Protein AF-A0A662WA14-F1 (afdb_monomer_lite)

Foldseek 3Di:
DPPPPPADPVLLVLLLVCPVVDPLVVNCVVSVHDSVVSVVVCVVVVVVDDPPDDDDDRPVVCVVVVVCVVVVVDD

pLDDT: mean 77.47, std 17.4, range [34.62, 96.38]

Secondary structure (DSSP, 8-state):
-----S--HHHHHHHHHHBTTB-HHHHHHHHT--HHHHHHHHHHTTTT---SSS----HHHHHHHHHHHHTTS--

Structure (mmCIF, N/CA/C/O backbone):
data_AF-A0A662WA14-F1
#
_entry.id   AF-A0A662WA14-F1
#
loop_
_atom_site.group_PDB
_atom_site.id
_atom_site.type_symbol
_atom_site.label_atom_id
_atom_site.label_alt_id
_atom_site.label_comp_id
_atom_site.label_asym_id
_atom_site.label_entity_id
_atom_site.label_seq_id
_atom_site.pdbx_PDB_ins_code
_atom_site.Cartn_x
_atom_site.Cartn_y
_atom_site.Cartn_z
_atom_site.occupancy
_atom_site.B_iso_or_equiv
_atom_site.auth_seq_id
_atom_site.auth_comp_id
_atom_site.auth_asym_id
_atom_site.auth_atom_id
_atom_site.pdbx_PDB_model_num
ATOM 1 N N . MET A 1 1 ? 25.181 -8.083 -7.540 1.00 34.62 1 MET A N 1
ATOM 2 C CA . MET A 1 1 ? 24.203 -7.320 -8.348 1.00 34.62 1 MET A CA 1
ATOM 3 C C . MET A 1 1 ? 23.064 -6.897 -7.432 1.00 34.62 1 MET A C 1
ATOM 5 O O . MET A 1 1 ? 22.213 -7.715 -7.110 1.00 34.62 1 MET A O 1
ATOM 9 N N . THR A 1 2 ? 23.095 -5.678 -6.898 1.00 37.41 2 THR A N 1
ATOM 10 C CA . THR A 1 2 ? 22.044 -5.187 -5.997 1.00 37.41 2 THR A CA 1
ATOM 11 C C . THR A 1 2 ? 20.872 -4.703 -6.842 1.00 37.41 2 THR A C 1
ATOM 13 O O . THR A 1 2 ? 20.912 -3.645 -7.464 1.00 37.41 2 THR A O 1
ATOM 16 N N . SER A 1 3 ? 19.836 -5.531 -6.937 1.00 47.91 3 SER A N 1
ATOM 17 C CA . SER A 1 3 ? 18.634 -5.238 -7.710 1.00 47.91 3 SER A CA 1
ATOM 18 C C . SER A 1 3 ? 18.000 -3.944 -7.195 1.00 47.91 3 SER A C 1
ATOM 20 O O . SER A 1 3 ? 17.443 -3.921 -6.094 1.00 47.91 3 SER A O 1
ATOM 22 N N . LYS A 1 4 ? 18.083 -2.862 -7.981 1.00 58.53 4 LYS A N 1
ATOM 23 C CA . LYS A 1 4 ? 17.279 -1.644 -7.800 1.00 58.53 4 LYS A CA 1
ATOM 24 C C . LYS A 1 4 ? 15.837 -2.104 -7.584 1.00 58.53 4 LYS A C 1
ATOM 26 O O . LYS A 1 4 ? 15.259 -2.757 -8.449 1.00 58.53 4 LYS A O 1
ATOM 31 N N . SER A 1 5 ? 15.287 -1.865 -6.395 1.00 66.12 5 SER A N 1
ATOM 32 C CA . SER A 1 5 ? 13.913 -2.260 -6.082 1.00 66.12 5 SER A CA 1
ATOM 33 C C . SER A 1 5 ? 12.999 -1.666 -7.155 1.00 66.12 5 SER A C 1
ATOM 35 O O . SER A 1 5 ? 12.969 -0.451 -7.306 1.00 66.12 5 SER A O 1
ATOM 37 N N . ASN A 1 6 ? 12.283 -2.509 -7.911 1.00 82.88 6 ASN A N 1
ATOM 38 C CA . ASN A 1 6 ? 11.393 -2.122 -9.022 1.00 82.88 6 ASN A CA 1
ATOM 39 C C . ASN A 1 6 ? 10.131 -1.362 -8.547 1.00 82.88 6 ASN A C 1
ATOM 41 O O . ASN A 1 6 ? 9.041 -1.591 -9.071 1.00 82.88 6 ASN A O 1
ATOM 45 N N . TRP A 1 7 ? 10.244 -0.541 -7.507 1.00 91.38 7 TRP A N 1
ATOM 46 C CA . TRP A 1 7 ? 9.164 0.201 -6.877 1.00 91.38 7 TRP A CA 1
ATOM 47 C C . TRP A 1 7 ? 9.429 1.687 -7.033 1.00 91.38 7 TRP A C 1
ATOM 49 O O . TRP A 1 7 ? 10.424 2.187 -6.516 1.00 91.38 7 TRP A O 1
ATOM 59 N N . THR A 1 8 ? 8.541 2.374 -7.741 1.00 93.25 8 THR A N 1
ATOM 60 C CA . THR A 1 8 ? 8.563 3.837 -7.825 1.00 93.25 8 THR A CA 1
ATOM 61 C C . THR A 1 8 ? 7.880 4.453 -6.607 1.00 93.25 8 THR A C 1
ATOM 63 O O . THR A 1 8 ? 7.056 3.804 -5.953 1.00 93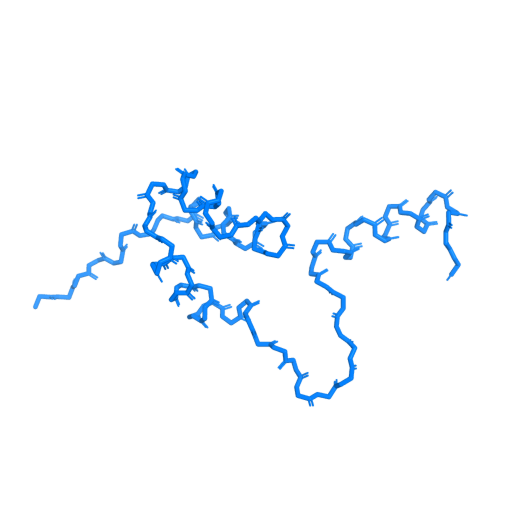.25 8 THR A O 1
ATOM 66 N N . ASP A 1 9 ? 8.157 5.727 -6.333 1.00 91.75 9 ASP A N 1
ATOM 67 C CA . ASP A 1 9 ? 7.510 6.459 -5.236 1.00 91.75 9 ASP A CA 1
ATOM 68 C C . ASP A 1 9 ? 5.985 6.478 -5.378 1.00 91.75 9 ASP A C 1
ATOM 70 O O . ASP A 1 9 ? 5.262 6.277 -4.403 1.00 91.75 9 ASP A O 1
ATOM 74 N N . TRP A 1 10 ? 5.484 6.600 -6.612 1.00 92.62 10 TRP A N 1
ATOM 75 C CA . TRP A 1 10 ? 4.055 6.486 -6.901 1.00 92.62 10 TRP A CA 1
ATOM 76 C C . TRP A 1 10 ? 3.491 5.117 -6.501 1.00 92.62 10 TRP A C 1
ATOM 78 O O . TRP A 1 10 ? 2.443 5.053 -5.861 1.00 92.62 10 TRP A O 1
ATOM 88 N N . GLN A 1 11 ? 4.184 4.016 -6.816 1.00 94.62 11 GLN A N 1
ATOM 89 C CA . GLN A 1 11 ? 3.724 2.673 -6.444 1.00 94.62 11 GLN A CA 1
ATOM 90 C C . GLN A 1 11 ? 3.727 2.476 -4.926 1.00 94.62 11 GLN A C 1
ATOM 92 O O . GLN A 1 11 ? 2.815 1.850 -4.383 1.00 94.62 11 GLN A O 1
ATOM 97 N N . LEU A 1 12 ? 4.736 3.015 -4.235 1.00 93.44 12 LEU A N 1
ATOM 98 C CA . LEU A 1 12 ? 4.815 2.976 -2.776 1.00 93.44 12 LEU A CA 1
ATOM 99 C C . LEU A 1 12 ? 3.681 3.783 -2.136 1.00 93.44 12 LEU A C 1
ATOM 101 O O . LEU A 1 12 ? 3.038 3.290 -1.208 1.00 93.44 12 LEU A O 1
ATOM 105 N N . ASN A 1 13 ? 3.406 4.986 -2.641 1.00 92.69 13 ASN A N 1
ATOM 106 C CA . ASN A 1 13 ? 2.313 5.826 -2.154 1.00 92.69 13 ASN A CA 1
ATOM 107 C C . ASN A 1 13 ? 0.955 5.185 -2.432 1.00 92.69 13 ASN A C 1
ATOM 109 O O . ASN A 1 13 ? 0.162 5.032 -1.506 1.00 92.69 13 ASN A O 1
ATOM 113 N N . TYR A 1 14 ? 0.726 4.684 -3.647 1.00 94.38 14 TYR A N 1
ATOM 114 C CA . TYR A 1 14 ? -0.501 3.964 -3.975 1.00 94.38 14 TYR A CA 1
ATOM 115 C C . TYR A 1 14 ? -0.698 2.743 -3.070 1.00 94.38 14 TYR A C 1
ATOM 117 O O . TYR A 1 14 ? -1.811 2.505 -2.599 1.00 94.38 14 TYR A O 1
ATOM 125 N N . LEU A 1 15 ? 0.365 1.978 -2.789 1.00 92.31 15 LEU A N 1
ATOM 126 C CA . LEU A 1 15 ? 0.299 0.853 -1.861 1.00 92.31 15 LEU A CA 1
ATOM 127 C C . LEU A 1 15 ? -0.108 1.322 -0.458 1.00 92.31 15 LEU A C 1
ATOM 129 O O . LEU A 1 15 ? -1.100 0.818 0.056 1.00 92.31 15 LEU A O 1
ATOM 133 N N . LYS A 1 16 ? 0.576 2.310 0.134 1.00 89.50 16 LYS A N 1
ATOM 134 C CA . LYS A 1 16 ? 0.228 2.869 1.460 1.00 89.50 16 LYS A CA 1
ATOM 135 C C . LYS A 1 16 ? -1.217 3.357 1.519 1.00 89.50 16 LYS A C 1
ATOM 137 O O . LYS A 1 16 ? -1.923 3.113 2.493 1.00 89.50 16 LYS A O 1
ATOM 142 N N . GLU A 1 17 ? -1.656 4.026 0.461 1.00 87.12 17 GLU A N 1
ATOM 143 C CA . GLU A 1 17 ? -2.995 4.581 0.376 1.00 87.12 17 GLU A CA 1
ATOM 144 C C . GLU A 1 17 ? -4.068 3.532 0.145 1.00 87.12 17 GLU A C 1
ATOM 146 O O . GLU A 1 17 ? -5.198 3.807 0.504 1.00 87.12 17 GLU A O 1
ATOM 151 N N . ASN A 1 18 ? -3.794 2.384 -0.474 1.00 89.00 18 ASN A N 1
ATOM 152 C CA . ASN A 1 18 ? -4.839 1.419 -0.841 1.00 89.00 18 ASN A CA 1
ATOM 153 C C . ASN A 1 18 ? -4.784 0.125 -0.024 1.00 89.00 18 ASN A C 1
ATOM 155 O O . ASN A 1 18 ? -5.764 -0.625 -0.023 1.00 89.00 18 ASN A O 1
ATOM 159 N N . TYR A 1 19 ? -3.686 -0.142 0.685 1.00 85.75 19 TYR A N 1
ATOM 160 C CA . TYR A 1 19 ? -3.541 -1.327 1.523 1.00 85.75 19 TYR A CA 1
ATOM 161 C C . TYR A 1 19 ? -4.578 -1.316 2.655 1.00 85.75 19 TYR A C 1
ATOM 163 O O . TYR A 1 19 ? -4.708 -0.338 3.388 1.00 85.75 19 TYR A O 1
ATOM 171 N N . GLY A 1 20 ? -5.376 -2.382 2.749 1.00 81.00 20 GLY A N 1
ATOM 172 C CA . GLY A 1 20 ? -6.530 -2.460 3.653 1.00 81.00 20 GLY A CA 1
ATOM 173 C C . GLY A 1 20 ? -7.811 -1.783 3.138 1.00 81.00 20 GLY A C 1
ATOM 174 O O . GLY A 1 20 ? -8.864 -1.998 3.725 1.00 81.00 20 GLY A O 1
ATOM 175 N N . LYS A 1 21 ? -7.759 -1.013 2.035 1.00 82.44 21 LYS A N 1
ATOM 176 C CA . LYS A 1 21 ? -8.948 -0.460 1.339 1.00 82.44 21 LYS A C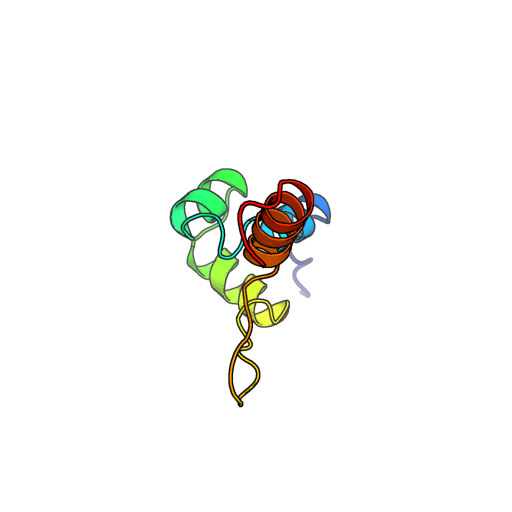A 1
ATOM 177 C C . LYS A 1 21 ? -9.435 -1.361 0.214 1.00 82.44 21 LYS A C 1
ATOM 179 O O . LYS A 1 21 ? -10.626 -1.488 -0.044 1.00 82.44 21 LYS A O 1
ATOM 184 N N . LYS A 1 22 ? -8.478 -1.931 -0.516 1.00 85.75 22 LYS A N 1
ATOM 185 C CA . LYS A 1 22 ? -8.701 -2.791 -1.676 1.00 85.75 22 LYS A CA 1
ATOM 186 C C . LYS A 1 22 ? -8.126 -4.171 -1.397 1.00 85.75 22 LYS A C 1
ATOM 188 O O . LYS A 1 22 ? -7.180 -4.312 -0.622 1.00 85.75 22 LYS A O 1
ATOM 193 N N . SER A 1 23 ? -8.677 -5.183 -2.065 1.00 88.75 23 SER A N 1
ATOM 194 C CA . SER A 1 23 ? -8.087 -6.519 -2.037 1.00 88.75 23 SER A CA 1
ATOM 195 C C . SER A 1 23 ? -6.673 -6.484 -2.620 1.00 88.75 23 SER A C 1
ATOM 197 O O . SER A 1 23 ? -6.375 -5.694 -3.523 1.00 88.75 23 SER A O 1
ATOM 199 N N . ILE A 1 24 ? -5.806 -7.365 -2.120 1.00 89.31 24 ILE A N 1
ATOM 200 C CA . ILE A 1 24 ? -4.418 -7.485 -2.584 1.00 89.31 24 ILE A CA 1
ATOM 201 C C . ILE A 1 24 ? -4.380 -7.704 -4.104 1.00 89.31 24 ILE A C 1
ATOM 203 O O . ILE A 1 24 ? -3.622 -7.018 -4.782 1.00 89.31 24 ILE A O 1
ATOM 207 N N . ALA A 1 25 ? -5.275 -8.534 -4.650 1.00 91.38 25 ALA A N 1
ATOM 208 C CA . ALA A 1 25 ? -5.438 -8.748 -6.089 1.00 91.38 25 ALA A CA 1
ATOM 209 C C . ALA A 1 25 ? -5.693 -7.449 -6.884 1.00 91.38 25 ALA A C 1
ATOM 211 O O . ALA A 1 25 ? -5.061 -7.204 -7.914 1.00 91.38 25 ALA A O 1
ATOM 212 N N . LYS A 1 26 ? -6.580 -6.563 -6.400 1.00 92.69 26 LYS A N 1
ATOM 213 C CA . LYS A 1 26 ? -6.863 -5.272 -7.061 1.00 92.69 26 LYS A CA 1
ATOM 214 C C . LYS A 1 26 ? -5.657 -4.334 -7.009 1.00 92.69 26 LYS A C 1
ATOM 216 O O . LYS A 1 26 ? -5.363 -3.659 -7.994 1.00 92.69 26 LYS A O 1
ATOM 221 N N . ILE A 1 27 ? -4.955 -4.302 -5.877 1.00 94.69 27 ILE A N 1
ATOM 222 C CA . ILE A 1 27 ? -3.739 -3.495 -5.708 1.00 94.69 27 ILE A CA 1
ATOM 223 C C . ILE A 1 27 ? -2.628 -4.015 -6.629 1.00 94.69 27 ILE A C 1
ATOM 225 O O . ILE A 1 27 ? -2.005 -3.232 -7.341 1.00 94.69 27 ILE A O 1
ATOM 229 N N . ALA A 1 28 ? -2.421 -5.331 -6.667 1.00 94.69 28 ALA A N 1
ATOM 230 C CA . ALA A 1 28 ? -1.450 -5.999 -7.526 1.00 94.69 28 ALA A CA 1
ATOM 231 C C . ALA A 1 28 ? -1.6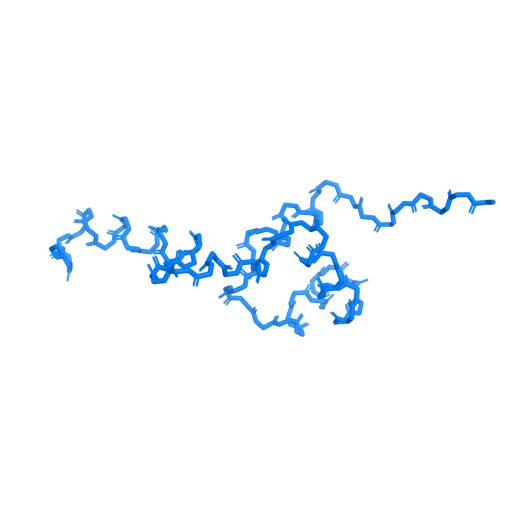95 -5.681 -9.007 1.00 94.69 28 ALA A C 1
ATOM 233 O O . ALA A 1 28 ? -0.774 -5.243 -9.703 1.00 94.69 28 ALA A O 1
ATOM 234 N N . LYS A 1 29 ? -2.957 -5.776 -9.452 1.00 96.38 29 LYS A N 1
ATOM 235 C CA . LYS A 1 29 ? -3.366 -5.407 -10.812 1.00 96.38 29 LYS A CA 1
ATOM 236 C C . LYS A 1 29 ? -3.031 -3.949 -11.138 1.00 96.38 29 LYS A C 1
ATOM 238 O O . LYS A 1 29 ? -2.420 -3.699 -12.173 1.00 96.38 29 LYS A O 1
ATOM 243 N N . GLN A 1 30 ? -3.367 -3.000 -10.257 1.00 95.75 30 GLN A N 1
ATOM 244 C CA . GLN A 1 30 ? -3.075 -1.581 -10.501 1.00 95.75 30 GLN A CA 1
ATOM 245 C C . GLN A 1 30 ? -1.570 -1.301 -10.568 1.00 95.75 30 GLN A C 1
ATOM 247 O O . GLN A 1 30 ? -1.108 -0.528 -11.404 1.00 95.75 30 GLN A O 1
ATOM 252 N N . LEU A 1 31 ? -0.795 -1.924 -9.682 1.00 93.94 31 LEU A N 1
ATOM 253 C CA . LEU A 1 31 ? 0.644 -1.695 -9.585 1.00 93.94 31 LEU A CA 1
ATOM 254 C C . LEU A 1 31 ? 1.447 -2.464 -10.640 1.00 93.94 31 LEU A C 1
ATOM 256 O O . LEU A 1 31 ? 2.665 -2.282 -10.710 1.00 93.94 31 LEU A O 1
ATOM 260 N N . ARG A 1 32 ? 0.789 -3.317 -11.443 1.00 95.19 32 ARG A N 1
ATOM 261 C CA . ARG A 1 32 ? 1.426 -4.301 -12.333 1.00 95.19 32 ARG A CA 1
ATOM 262 C C . ARG A 1 32 ? 2.463 -5.141 -11.575 1.00 95.19 32 ARG A C 1
ATOM 264 O O . ARG A 1 32 ? 3.598 -5.318 -12.020 1.00 95.19 32 ARG A O 1
ATOM 271 N N . LYS A 1 33 ? 2.078 -5.604 -10.385 1.00 93.69 33 LYS A N 1
ATOM 272 C CA . LYS A 1 33 ? 2.875 -6.461 -9.496 1.00 93.69 33 LYS A CA 1
ATOM 273 C C . LYS A 1 33 ? 2.146 -7.771 -9.249 1.0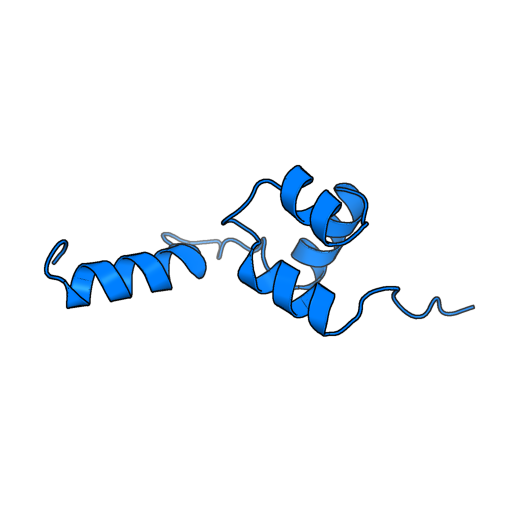0 93.69 33 LYS A C 1
ATOM 275 O O . LYS A 1 33 ? 0.943 -7.867 -9.471 1.00 93.69 33 LYS A O 1
ATOM 280 N N . THR A 1 34 ? 2.865 -8.766 -8.748 1.00 94.44 34 THR A N 1
ATOM 281 C CA . THR A 1 34 ? 2.229 -9.966 -8.198 1.00 94.44 34 THR A CA 1
ATOM 282 C C . THR A 1 34 ? 1.691 -9.688 -6.797 1.00 94.44 34 THR A C 1
ATOM 284 O O . THR A 1 34 ? 2.201 -8.829 -6.072 1.00 94.44 34 THR A O 1
ATOM 287 N N . GLU A 1 35 ? 0.677 -10.443 -6.381 1.00 92.81 35 GLU A N 1
ATOM 288 C CA . GLU A 1 35 ? 0.130 -10.347 -5.022 1.00 92.81 35 GLU A CA 1
ATOM 289 C C . GLU A 1 35 ? 1.208 -10.572 -3.958 1.00 92.81 35 GLU A C 1
ATOM 291 O O . GLU A 1 35 ? 1.285 -9.836 -2.976 1.00 92.81 35 GLU A O 1
ATOM 296 N N . TRP A 1 36 ? 2.120 -11.516 -4.207 1.00 92.12 36 TRP A N 1
ATOM 297 C CA . TRP A 1 36 ? 3.254 -11.777 -3.328 1.00 92.12 36 TRP A CA 1
ATOM 298 C C . TRP A 1 36 ? 4.172 -10.557 -3.174 1.00 92.12 36 TRP A C 1
ATOM 300 O O . TRP A 1 36 ? 4.540 -10.206 -2.054 1.00 92.12 36 TRP A O 1
ATOM 310 N N . GLN A 1 37 ? 4.495 -9.854 -4.268 1.00 92.62 37 GLN A N 1
ATOM 311 C CA . GLN A 1 37 ? 5.301 -8.626 -4.212 1.00 92.62 37 GLN A CA 1
ATOM 312 C C . GLN A 1 37 ? 4.606 -7.521 -3.409 1.00 92.62 37 GLN A C 1
ATOM 314 O O . GLN A 1 37 ? 5.271 -6.790 -2.673 1.00 92.62 37 GLN A O 1
ATOM 319 N N . VAL A 1 38 ? 3.281 -7.406 -3.536 1.00 93.31 38 VAL A N 1
ATOM 320 C CA . VAL A 1 38 ? 2.466 -6.454 -2.769 1.00 93.31 38 VAL A CA 1
ATOM 321 C C . VAL A 1 38 ? 2.504 -6.785 -1.278 1.00 93.31 38 VAL A C 1
ATOM 323 O O . VAL A 1 38 ? 2.782 -5.899 -0.472 1.00 93.31 38 VAL A O 1
ATOM 326 N N . VAL A 1 39 ? 2.295 -8.050 -0.901 1.00 90.19 39 VAL A N 1
ATOM 327 C CA . VAL A 1 39 ? 2.352 -8.500 0.502 1.00 90.19 39 VAL A CA 1
ATOM 328 C C . VAL A 1 39 ? 3.749 -8.315 1.088 1.00 90.19 39 VAL A C 1
ATOM 330 O O . VAL A 1 39 ? 3.893 -7.785 2.191 1.00 90.19 39 VAL A O 1
ATOM 333 N N . TYR A 1 40 ? 4.788 -8.708 0.350 1.00 90.75 40 TYR A N 1
ATOM 334 C CA . TYR A 1 40 ? 6.178 -8.541 0.766 1.00 90.75 40 TYR A CA 1
ATOM 335 C C . TYR A 1 40 ? 6.508 -7.068 1.021 1.00 90.75 40 TYR A C 1
ATOM 337 O O . TYR A 1 40 ? 7.042 -6.720 2.077 1.00 90.75 40 TYR A O 1
ATOM 345 N N . MET A 1 41 ? 6.133 -6.179 0.099 1.00 91.69 41 MET A N 1
ATOM 346 C CA . MET A 1 41 ? 6.382 -4.751 0.277 1.00 91.69 41 MET A CA 1
ATOM 347 C C . MET A 1 41 ? 5.527 -4.125 1.364 1.00 91.69 41 MET A C 1
ATOM 349 O O . MET A 1 41 ? 6.030 -3.279 2.095 1.00 91.69 41 MET A O 1
ATOM 353 N N . ALA A 1 42 ? 4.282 -4.557 1.542 1.00 90.94 42 ALA A N 1
ATOM 354 C CA . ALA A 1 42 ? 3.461 -4.091 2.649 1.00 90.94 42 ALA A CA 1
ATOM 355 C C . ALA A 1 42 ? 4.064 -4.473 4.008 1.00 90.94 42 ALA A C 1
ATOM 357 O O . ALA A 1 42 ? 4.089 -3.645 4.918 1.00 90.94 42 ALA A O 1
ATOM 358 N N . ARG A 1 43 ? 4.633 -5.680 4.126 1.00 86.81 43 ARG A N 1
ATOM 359 C CA . ARG A 1 43 ? 5.404 -6.098 5.308 1.00 86.81 43 ARG A CA 1
ATOM 360 C C . ARG A 1 43 ? 6.659 -5.247 5.495 1.00 86.81 43 ARG A C 1
ATOM 362 O O . ARG A 1 43 ? 6.895 -4.759 6.597 1.00 86.81 43 ARG A O 1
ATOM 369 N N . LYS A 1 44 ? 7.426 -5.008 4.424 1.00 88.31 44 LYS A N 1
ATOM 370 C CA . LYS A 1 44 ? 8.628 -4.153 4.450 1.00 88.31 44 LYS A CA 1
ATOM 371 C C . LYS A 1 44 ? 8.306 -2.715 4.879 1.00 88.31 44 LYS A C 1
ATOM 373 O O . LYS A 1 44 ? 9.054 -2.119 5.645 1.00 88.31 44 LYS A O 1
ATOM 378 N N . LEU A 1 45 ? 7.171 -2.188 4.422 1.00 85.75 45 LEU A N 1
ATOM 379 C CA . LEU A 1 45 ? 6.631 -0.877 4.792 1.00 85.75 45 LEU A CA 1
ATOM 380 C C . LEU A 1 45 ? 5.895 -0.884 6.143 1.00 85.75 45 LEU A C 1
ATOM 382 O O . LEU A 1 45 ? 5.348 0.143 6.534 1.00 85.75 45 LEU A O 1
ATOM 386 N N . LYS A 1 46 ? 5.859 -2.024 6.848 1.00 85.00 46 LYS A N 1
ATOM 387 C CA . LYS A 1 46 ? 5.164 -2.218 8.131 1.00 85.00 46 LYS A CA 1
ATOM 388 C C . LYS A 1 46 ? 3.668 -1.861 8.096 1.00 85.00 46 LYS A C 1
ATOM 390 O O . LYS A 1 46 ? 3.071 -1.609 9.135 1.00 85.00 46 LYS A O 1
ATOM 395 N N . LEU A 1 47 ? 3.032 -1.934 6.923 1.00 80.75 47 LEU A N 1
ATOM 396 C CA . LEU A 1 47 ? 1.587 -1.717 6.737 1.00 80.75 47 LEU A CA 1
ATOM 397 C C . LEU A 1 47 ? 0.734 -2.856 7.318 1.00 80.75 47 LEU A C 1
ATOM 399 O O . LEU A 1 47 ? -0.478 -2.724 7.447 1.00 80.75 47 LEU A O 1
ATOM 403 N N . THR A 1 48 ? 1.363 -3.986 7.648 1.00 67.94 48 THR A N 1
ATOM 404 C CA . THR A 1 48 ? 0.726 -5.172 8.239 1.00 67.94 48 THR A CA 1
ATOM 405 C C . THR A 1 48 ? 0.974 -5.309 9.738 1.00 67.94 48 THR A C 1
ATOM 407 O O . THR A 1 48 ? 0.545 -6.301 10.322 1.00 67.94 48 THR A O 1
ATOM 410 N N . GLN A 1 49 ? 1.718 -4.391 10.366 1.00 55.59 49 GLN A N 1
ATOM 411 C CA . GLN A 1 49 ? 2.044 -4.530 11.780 1.00 55.59 49 GLN A CA 1
ATOM 412 C C . GLN A 1 49 ? 0.848 -4.070 12.612 1.00 55.59 49 GLN A C 1
ATOM 414 O O . GLN A 1 49 ? 0.671 -2.886 12.888 1.00 55.59 49 GLN A O 1
ATOM 419 N N . THR A 1 50 ? 0.021 -5.032 13.015 1.00 49.16 50 THR A N 1
ATOM 420 C CA . THR A 1 50 ? -0.862 -4.849 14.162 1.00 49.16 50 THR A CA 1
ATOM 421 C C . THR A 1 50 ? 0.055 -4.500 15.335 1.00 49.16 50 THR A C 1
ATOM 423 O O . THR A 1 50 ? 1.020 -5.217 15.628 1.00 49.16 50 THR A O 1
ATOM 426 N N . ARG A 1 51 ? -0.146 -3.342 15.975 1.00 48.41 51 ARG A N 1
ATOM 427 C CA . ARG A 1 51 ? 0.461 -3.165 17.293 1.00 48.41 51 ARG A CA 1
ATOM 428 C C . ARG A 1 51 ? -0.185 -4.213 18.185 1.00 48.41 51 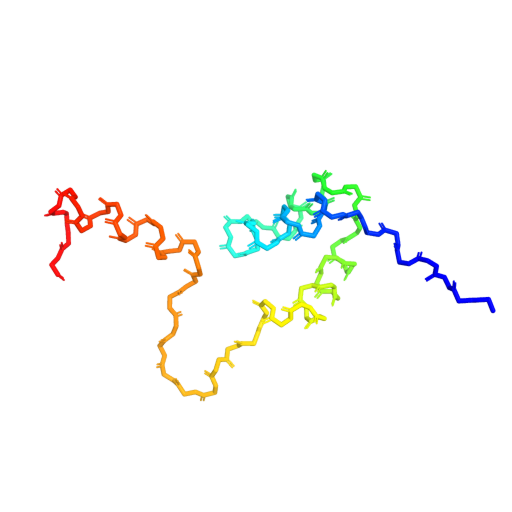ARG A C 1
ATOM 430 O O . ARG A 1 51 ? -1.401 -4.358 18.208 1.00 48.41 51 ARG A O 1
ATOM 437 N N . ARG A 1 52 ? 0.672 -4.964 18.866 1.00 46.47 52 ARG A N 1
ATOM 438 C CA . ARG A 1 52 ? 0.400 -6.192 19.618 1.00 46.47 52 ARG A CA 1
ATOM 439 C C . ARG A 1 52 ? -0.664 -6.050 20.725 1.00 46.47 52 ARG A C 1
ATOM 441 O O . ARG A 1 52 ? -1.007 -7.058 21.316 1.00 46.47 52 ARG A O 1
ATOM 448 N N . ASN A 1 53 ? -1.209 -4.851 20.962 1.00 42.31 53 ASN A N 1
ATOM 449 C CA . ASN A 1 53 ? -2.198 -4.548 21.992 1.00 42.31 53 ASN A CA 1
ATOM 450 C C . ASN A 1 53 ? -3.324 -3.660 21.419 1.00 42.31 53 ASN A C 1
ATOM 452 O O . ASN A 1 53 ? -3.080 -2.509 21.072 1.00 42.31 53 ASN A O 1
ATOM 456 N N . GLY A 1 54 ? -4.532 -4.228 21.326 1.00 48.44 54 GLY A N 1
ATOM 457 C CA . GLY A 1 54 ? -5.836 -3.552 21.405 1.00 48.44 54 GLY A CA 1
ATOM 458 C C . GLY A 1 54 ? -6.086 -2.303 20.552 1.00 48.44 54 GLY A C 1
ATOM 459 O O . GLY A 1 54 ? -5.876 -1.189 21.009 1.00 48.44 54 GLY A O 1
ATOM 460 N N . GLY A 1 55 ? -6.688 -2.491 19.372 1.00 51.62 55 GLY A N 1
ATOM 461 C CA . GLY A 1 55 ? -7.489 -1.452 18.713 1.00 51.62 55 GLY A CA 1
ATOM 462 C C . GLY A 1 55 ? -6.712 -0.487 17.820 1.00 51.62 55 GLY A C 1
ATOM 463 O O . GLY A 1 55 ? -6.415 0.637 18.207 1.00 51.62 55 GLY A O 1
ATOM 464 N N . MET A 1 56 ? -6.468 -0.876 16.566 1.00 57.75 56 MET A N 1
ATOM 465 C CA . MET A 1 56 ? -6.119 0.093 15.525 1.00 57.75 56 MET A CA 1
ATOM 466 C C . MET A 1 56 ? -7.144 0.040 14.400 1.00 57.75 56 MET A C 1
ATOM 468 O O . MET A 1 56 ? -7.339 -0.996 13.765 1.00 57.75 56 MET A O 1
ATOM 472 N N . LYS A 1 57 ? -7.782 1.182 14.138 1.00 53.59 57 LYS A N 1
ATOM 473 C CA . LYS A 1 57 ? -8.591 1.385 12.940 1.00 53.59 57 LYS A CA 1
ATOM 474 C C . LYS A 1 57 ? -7.623 1.677 11.777 1.00 53.59 57 LYS A C 1
ATOM 476 O O . LYS A 1 57 ? -6.755 2.536 11.942 1.00 53.59 57 LYS A O 1
ATOM 481 N N . PRO A 1 58 ? -7.700 0.962 10.638 1.00 53.31 58 PRO A N 1
ATOM 482 C CA . PRO A 1 58 ? -6.833 1.190 9.480 1.00 53.31 58 PRO A CA 1
ATOM 483 C C . PRO A 1 58 ? -6.737 2.676 9.108 1.00 53.31 58 PRO A C 1
ATOM 485 O O . PRO A 1 58 ? -7.733 3.387 9.211 1.00 53.31 58 PRO A O 1
ATOM 488 N N . ILE A 1 59 ? -5.590 3.141 8.593 1.00 53.97 59 ILE A N 1
ATOM 489 C CA . ILE A 1 59 ? -5.388 4.546 8.157 1.00 53.97 59 ILE A CA 1
ATOM 490 C C . ILE A 1 59 ? -6.507 5.006 7.201 1.00 53.97 59 ILE A C 1
ATOM 492 O O . ILE A 1 59 ? -6.904 6.167 7.190 1.00 53.97 59 ILE A O 1
ATOM 496 N N . HIS A 1 60 ? -7.085 4.085 6.423 1.00 55.97 60 HIS A N 1
ATOM 497 C CA . HIS A 1 60 ? -8.272 4.383 5.627 1.00 55.97 60 HIS A CA 1
ATOM 498 C C . HIS A 1 60 ? -9.519 4.697 6.438 1.00 55.97 60 HIS A C 1
ATOM 500 O O . HIS A 1 60 ? -10.235 5.640 6.098 1.00 55.97 60 HIS A O 1
ATOM 506 N N . LEU A 1 61 ? -9.789 3.874 7.452 1.00 59.19 61 LEU A N 1
ATOM 507 C CA . LEU A 1 61 ? -10.923 4.066 8.332 1.00 59.19 61 LEU A CA 1
ATOM 508 C C . LEU A 1 61 ? -10.777 5.386 9.077 1.00 59.19 61 LEU A C 1
ATOM 510 O O . LEU A 1 61 ? -11.790 6.027 9.263 1.00 59.19 61 LEU A O 1
ATOM 514 N N . MET A 1 62 ? -9.566 5.855 9.396 1.00 61.09 62 MET A N 1
ATOM 515 C CA . MET A 1 62 ? -9.392 7.197 9.971 1.00 61.09 62 MET A CA 1
ATOM 516 C C . MET A 1 62 ? -9.979 8.285 9.071 1.00 61.09 62 MET A C 1
ATOM 518 O O . MET A 1 62 ? -10.718 9.116 9.565 1.00 61.09 62 MET A O 1
ATOM 522 N N . LYS A 1 63 ? -9.763 8.230 7.750 1.00 61.47 63 LYS A N 1
ATOM 523 C CA . LYS A 1 63 ? -10.330 9.233 6.832 1.00 61.47 63 LYS A CA 1
ATOM 524 C C . LYS A 1 63 ? -11.855 9.130 6.700 1.00 61.47 63 LYS A C 1
ATOM 526 O O . LYS A 1 63 ? -12.526 10.143 6.572 1.00 61.47 63 LYS A O 1
ATOM 531 N N . ILE A 1 64 ? -12.403 7.911 6.711 1.00 66.81 64 ILE A N 1
ATOM 532 C CA . ILE A 1 64 ? -13.860 7.691 6.654 1.00 66.81 64 ILE A CA 1
ATOM 533 C C . ILE A 1 64 ? -14.522 8.114 7.968 1.00 66.81 64 ILE A C 1
ATOM 535 O O . ILE A 1 64 ? -15.593 8.704 7.946 1.00 66.81 64 ILE A O 1
ATOM 539 N N . LEU A 1 65 ? -13.891 7.814 9.100 1.00 65.44 65 LEU A N 1
ATOM 540 C CA . LEU A 1 65 ? -14.397 8.131 10.429 1.00 65.44 65 LEU A CA 1
ATOM 541 C C . LEU A 1 65 ? -14.255 9.618 10.733 1.00 65.44 65 LEU A C 1
ATOM 543 O O . LEU A 1 65 ? -15.207 10.192 11.224 1.00 65.44 65 LEU A O 1
ATOM 547 N N . GLU A 1 66 ? -13.151 10.257 10.345 1.00 70.81 66 GLU A N 1
ATOM 548 C CA . GLU A 1 66 ? -12.984 11.712 10.433 1.00 70.81 66 GLU A CA 1
ATOM 549 C C . GLU A 1 66 ? -14.068 12.438 9.620 1.00 70.81 66 GLU A C 1
ATOM 551 O O . GLU A 1 66 ? -14.689 13.386 10.094 1.00 70.81 66 GLU A O 1
ATOM 556 N N . 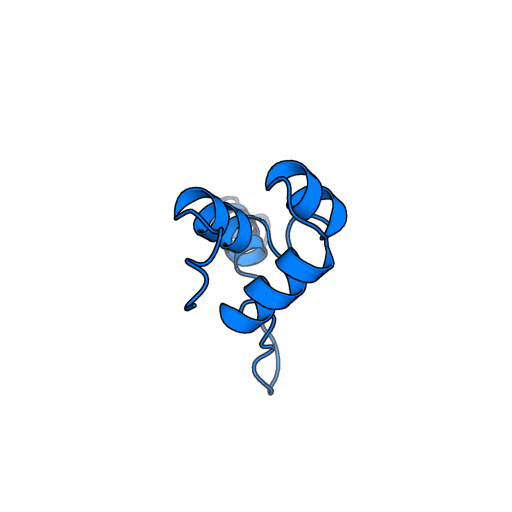GLU A 1 67 ? -14.339 11.977 8.396 1.00 76.88 67 GLU A N 1
ATOM 557 C CA . GLU A 1 67 ? -15.415 12.523 7.565 1.00 76.88 67 GLU A CA 1
ATOM 558 C C . GLU A 1 67 ? -16.800 12.245 8.175 1.00 76.88 67 GLU A C 1
ATOM 560 O O . GLU A 1 67 ? -17.677 13.105 8.140 1.00 76.88 67 GLU A O 1
ATOM 565 N N . ALA A 1 68 ? -17.008 11.064 8.760 1.00 76.31 68 ALA A N 1
ATOM 566 C CA . ALA A 1 68 ? -18.255 10.704 9.428 1.00 76.31 68 ALA A CA 1
ATOM 567 C C . ALA A 1 68 ? -18.481 11.499 10.730 1.00 76.31 68 ALA A C 1
ATOM 569 O O . ALA A 1 68 ? -19.615 11.896 10.985 1.00 76.31 68 ALA A O 1
ATOM 570 N N . GLU A 1 69 ? -17.431 11.784 11.505 1.00 80.31 69 GLU A N 1
ATOM 571 C CA . GLU A 1 69 ? -17.446 12.651 12.695 1.00 80.31 69 GLU A CA 1
ATOM 572 C C . GLU A 1 69 ? -17.757 14.099 12.303 1.00 80.31 69 GLU A C 1
ATOM 574 O O . GLU A 1 69 ? -18.664 14.705 12.870 1.00 80.31 69 GLU A O 1
ATOM 579 N N . LYS A 1 70 ? -17.104 14.637 11.259 1.00 79.62 70 LYS A N 1
ATOM 580 C CA . LYS A 1 70 ? -17.424 15.973 10.708 1.00 79.62 70 LYS A CA 1
ATOM 581 C C . LYS A 1 70 ? -18.878 16.091 10.257 1.00 79.62 70 LYS A C 1
ATOM 583 O O . LYS A 1 70 ? -19.471 17.161 10.353 1.00 79.62 70 LYS A O 1
ATOM 588 N N . ARG A 1 71 ? -19.446 14.993 9.756 1.00 84.75 71 ARG A N 1
ATOM 589 C CA . ARG A 1 71 ? -20.850 14.900 9.332 1.00 84.75 71 ARG A CA 1
ATOM 590 C C . ARG A 1 71 ? -21.809 14.553 10.475 1.00 84.75 71 ARG A C 1
ATOM 592 O O . ARG A 1 71 ? -23.005 14.450 10.225 1.00 84.75 71 ARG A O 1
ATOM 599 N N . GLY A 1 72 ? -21.312 14.343 11.696 1.00 85.81 72 GLY A N 1
ATOM 600 C CA . GLY A 1 72 ? -22.123 13.982 12.861 1.00 85.81 72 GLY A CA 1
ATOM 601 C C . GLY A 1 72 ? -22.804 12.612 12.763 1.00 85.81 72 GLY A C 1
ATOM 602 O O . GLY A 1 72 ? -23.778 12.362 13.468 1.00 85.81 72 GLY A O 1
ATOM 603 N N . LEU A 1 73 ? -22.326 11.726 11.885 1.00 77.69 73 LEU A N 1
ATOM 604 C CA . LEU A 1 73 ? -22.880 10.378 11.696 1.00 77.69 73 LEU A CA 1
ATOM 605 C C . LEU A 1 73 ? -22.478 9.421 12.824 1.00 77.69 73 LEU A C 1
ATOM 607 O O . LEU A 1 73 ? -23.116 8.389 13.022 1.00 77.69 73 LEU A O 1
ATOM 611 N N . ILE A 1 74 ? -21.405 9.755 13.536 1.00 71.62 74 ILE A N 1
ATOM 612 C CA . ILE A 1 74 ? -20.862 9.027 14.682 1.00 71.62 74 ILE A CA 1
ATOM 613 C C . ILE A 1 74 ? -20.391 10.047 15.736 1.00 71.62 74 ILE A C 1
ATOM 615 O O . ILE A 1 74 ? -20.084 11.185 15.376 1.00 71.62 74 ILE A O 1
ATOM 619 N N . LYS A 1 75 ? -20.384 9.657 17.019 1.00 61.62 75 LYS A N 1
ATOM 620 C CA . LYS A 1 75 ? -19.940 10.470 18.168 1.00 61.62 75 LYS A CA 1
ATOM 621 C C . LYS A 1 75 ? -18.636 9.942 18.747 1.00 61.62 75 LYS A C 1
ATOM 623 O O . LYS A 1 75 ? -18.491 8.698 18.777 1.00 61.62 75 LYS A O 1
#

Radius of gyration: 15.01 Å; chains: 1; bounding box: 47×28×34 Å

Sequence (75 aa):
MTSKSNWTDWQLNYLKENYGKKSIAKIAKQLRKTEWQVVYMARKLKLTQTRRNGGMKPIHLMKILEEAEKRGLIK